Protein AF-A0A376TMV3-F1 (afdb_monomer_lite)

Organism: Escherichia coli (NCBI:txid562)

InterPro domains:
  IPR002300 Aminoacyl-tRNA synthetase, class Ia [PF00133] (2-115)
  IPR014729 Rossmann-like alpha/beta/alpha sandwich fold [G3DSA:3.40.50.620] (1-132)
  IPR050081 Isoleucine--tRNA ligase [PTHR42765] (1-117)

Foldseek 3Di:
DAEDEQDDDVLLVVLCVVPNDDPPRHDPVVSVVVSNVSSVVVLVVVLVVCVVVVDDDDPVDYHYCPDPVNVVVVVVVVVVCVVVVVDDDDDDDFCADPVSRDGDDPVQKDKDWDDDDDDDDDPDDDDDDDDTDIDIDGDD

Radius of gyration: 22.06 Å; chains: 1; bounding box: 43×41×68 Å

Structure (mmCIF, N/CA/C/O backbone):
data_AF-A0A376TMV3-F1
#
_entry.id   AF-A0A376TMV3-F1
#
loop_
_atom_site.group_PDB
_atom_site.id
_atom_site.type_symbol
_atom_site.label_atom_id
_atom_site.label_alt_id
_atom_site.label_comp_id
_atom_site.label_asym_id
_atom_site.label_entity_id
_atom_site.label_seq_id
_atom_site.pdbx_PDB_ins_code
_atom_site.Cartn_x
_atom_site.Cartn_y
_atom_site.Cartn_z
_atom_site.occupancy
_atom_site.B_iso_or_equiv
_atom_site.auth_seq_id
_atom_site.auth_comp_id
_atom_site.auth_asym_id
_atom_site.auth_atom_id
_atom_site.pdbx_PDB_model_num
ATOM 1 N N . MET A 1 1 ? -18.718 -3.222 8.138 1.00 82.56 1 MET A N 1
ATOM 2 C CA . MET A 1 1 ? -17.305 -3.110 8.551 1.00 82.56 1 MET A CA 1
ATOM 3 C C . MET A 1 1 ? -16.620 -2.173 7.567 1.00 82.56 1 MET A C 1
ATOM 5 O O . MET A 1 1 ? -16.531 -2.549 6.404 1.00 82.56 1 MET A O 1
ATOM 9 N N . PRO A 1 2 ? -16.247 -0.947 7.964 1.00 91.44 2 PRO A N 1
ATOM 10 C CA . PRO A 1 2 ? -15.448 -0.060 7.124 1.00 91.44 2 PRO A CA 1
ATOM 11 C C . PRO A 1 2 ? -14.048 -0.654 6.922 1.00 91.44 2 PRO A C 1
ATOM 13 O O . PRO A 1 2 ? -13.558 -1.395 7.779 1.00 91.44 2 PRO A O 1
ATOM 16 N N . GLY A 1 3 ? -13.413 -0.348 5.793 1.00 92.56 3 GLY A N 1
ATOM 17 C CA . GLY A 1 3 ? -12.085 -0.862 5.485 1.00 92.56 3 GLY A CA 1
ATOM 18 C C . GLY A 1 3 ? -11.247 0.113 4.672 1.00 92.56 3 GLY A C 1
ATOM 19 O O . GLY A 1 3 ? -11.794 0.918 3.922 1.00 92.56 3 GLY A O 1
ATOM 20 N N . TRP A 1 4 ? -9.929 0.023 4.832 1.00 92.81 4 TRP A N 1
ATOM 21 C CA . TRP A 1 4 ? -8.962 0.874 4.145 1.00 92.81 4 TRP A CA 1
ATOM 22 C C . TRP A 1 4 ? -7.849 0.060 3.512 1.00 92.81 4 TRP A C 1
ATOM 24 O O . TRP A 1 4 ? -7.358 -0.912 4.095 1.00 92.81 4 TRP A O 1
ATOM 34 N N . ASP A 1 5 ? -7.425 0.528 2.343 1.00 91.81 5 ASP A N 1
ATOM 35 C CA . ASP A 1 5 ? -6.180 0.101 1.734 1.00 91.81 5 ASP A CA 1
ATOM 36 C C . ASP A 1 5 ? -5.035 1.022 2.175 1.00 91.81 5 ASP A C 1
ATOM 38 O O . ASP A 1 5 ? -5.089 2.240 2.012 1.00 91.81 5 ASP A O 1
ATOM 42 N N . CYS A 1 6 ? -4.027 0.430 2.806 1.00 89.94 6 CYS A N 1
ATOM 43 C CA . CYS A 1 6 ? -2.935 1.107 3.495 1.00 89.94 6 CYS A CA 1
ATOM 44 C C . CYS A 1 6 ? -1.562 0.832 2.861 1.00 89.94 6 CYS A C 1
ATOM 46 O O . CYS A 1 6 ? -0.551 1.249 3.425 1.00 89.94 6 CYS A O 1
ATOM 48 N N . HIS A 1 7 ? -1.507 0.119 1.732 1.00 88.94 7 HIS A N 1
ATOM 49 C CA . HIS A 1 7 ? -0.261 -0.215 1.038 1.00 88.94 7 HIS A CA 1
ATOM 50 C C . HIS A 1 7 ? -0.237 0.358 -0.379 1.00 88.94 7 HIS A C 1
ATOM 52 O O . HIS A 1 7 ? -1.237 0.843 -0.900 1.00 88.94 7 HIS A O 1
ATOM 58 N N . GLY A 1 8 ? 0.926 0.261 -1.018 1.00 86.75 8 GLY A N 1
ATOM 59 C CA . GLY A 1 8 ? 1.076 0.518 -2.441 1.00 86.75 8 GLY A CA 1
ATOM 60 C C . GLY A 1 8 ? 1.665 1.880 -2.782 1.00 86.75 8 GLY A C 1
ATOM 61 O O . GLY A 1 8 ? 1.899 2.760 -1.950 1.00 86.75 8 GLY A O 1
ATOM 62 N N . LEU A 1 9 ? 1.895 2.034 -4.080 1.00 84.19 9 LEU A N 1
ATOM 63 C CA . LEU A 1 9 ? 2.669 3.124 -4.648 1.00 84.19 9 LEU A CA 1
ATOM 64 C C . LEU A 1 9 ? 2.094 4.539 -4.407 1.00 84.19 9 LEU A C 1
ATOM 66 O O . LEU A 1 9 ? 2.890 5.473 -4.337 1.00 84.19 9 LEU A O 1
ATOM 70 N N . PRO A 1 10 ? 0.768 4.770 -4.281 1.00 85.88 10 PRO A N 1
ATOM 71 C CA . PRO A 1 10 ? 0.248 6.103 -3.967 1.00 85.88 10 PRO A CA 1
ATOM 72 C C . PRO A 1 10 ? 0.761 6.667 -2.635 1.00 85.88 10 PRO A C 1
ATOM 74 O O . PRO A 1 10 ? 1.149 7.834 -2.580 1.00 85.88 10 PRO A O 1
ATOM 77 N N . ILE A 1 11 ? 0.807 5.843 -1.582 1.00 88.31 11 ILE A N 1
ATOM 78 C CA . ILE A 1 11 ? 1.305 6.257 -0.261 1.00 88.31 11 ILE A CA 1
ATOM 79 C C . ILE A 1 11 ? 2.818 6.451 -0.317 1.00 88.31 11 ILE A C 1
ATOM 81 O O . ILE A 1 11 ? 3.320 7.467 0.161 1.00 88.31 11 ILE A O 1
ATOM 85 N N . GLU A 1 12 ? 3.532 5.523 -0.958 1.00 87.94 12 GLU A N 1
ATOM 86 C CA . GLU A 1 12 ? 4.985 5.614 -1.117 1.00 87.94 12 GLU A CA 1
ATOM 87 C C . GLU A 1 12 ? 5.386 6.923 -1.804 1.00 87.94 12 GLU A C 1
ATOM 89 O O . GLU A 1 12 ? 6.231 7.644 -1.288 1.00 87.94 12 GLU A O 1
ATOM 94 N N . LEU A 1 13 ? 4.714 7.309 -2.894 1.00 86.38 13 LEU A N 1
ATOM 95 C CA . LEU A 1 13 ? 4.995 8.565 -3.595 1.00 86.38 13 LEU A CA 1
ATOM 96 C C . LEU A 1 13 ? 4.715 9.813 -2.747 1.00 86.38 13 LEU A C 1
ATOM 98 O O . LEU A 1 13 ? 5.417 10.812 -2.892 1.00 86.38 13 LEU A O 1
ATOM 102 N N . LYS A 1 14 ? 3.699 9.787 -1.876 1.00 88.75 14 LYS A N 1
ATOM 103 C CA . LYS A 1 14 ? 3.405 10.907 -0.967 1.00 88.75 14 LYS A CA 1
ATOM 104 C C . LYS A 1 14 ? 4.471 11.048 0.111 1.00 88.75 14 LYS A C 1
ATOM 106 O O . LYS A 1 14 ? 4.979 12.146 0.322 1.00 88.75 14 LYS A O 1
ATOM 111 N N . VAL A 1 15 ? 4.878 9.937 0.717 1.00 88.44 15 VAL A N 1
ATOM 112 C CA . VAL A 1 15 ? 5.968 9.926 1.700 1.00 88.44 15 VAL A CA 1
ATOM 113 C C . VAL A 1 15 ? 7.297 10.309 1.043 1.00 88.44 15 VAL A C 1
ATOM 115 O O . VAL A 1 15 ? 8.063 11.073 1.624 1.00 88.44 15 VAL A O 1
ATOM 118 N N . GLU A 1 16 ? 7.558 9.871 -0.191 1.00 87.19 16 GLU A N 1
ATOM 119 C CA . GLU A 1 16 ? 8.730 10.303 -0.963 1.00 87.19 16 GLU A CA 1
ATOM 120 C C . GLU A 1 16 ? 8.725 11.812 -1.254 1.00 87.19 16 GLU A C 1
ATOM 122 O O . GLU A 1 16 ? 9.790 12.426 -1.258 1.00 87.19 16 GLU A O 1
ATOM 127 N N . GLN A 1 17 ? 7.558 12.423 -1.483 1.00 85.62 17 GLN A N 1
ATOM 128 C CA . GLN A 1 17 ? 7.433 13.873 -1.681 1.00 85.62 17 GLN A CA 1
ATOM 129 C C . GLN A 1 17 ? 7.698 14.663 -0.394 1.00 85.62 17 GLN A C 1
ATOM 131 O O . GLN A 1 17 ? 8.326 15.718 -0.450 1.00 85.62 17 GLN A O 1
ATOM 136 N N . GLU A 1 18 ? 7.227 14.167 0.750 1.00 85.31 18 GLU A N 1
ATOM 137 C CA . GLU A 1 18 ? 7.350 14.857 2.040 1.00 85.31 18 GLU A CA 1
ATOM 138 C C . GLU A 1 18 ? 8.727 14.662 2.689 1.00 85.31 18 GLU A C 1
ATOM 140 O O . GLU A 1 18 ? 9.309 15.609 3.218 1.00 85.31 18 GLU A O 1
ATOM 145 N N . TYR A 1 19 ? 9.267 13.444 2.635 1.00 81.44 19 TYR A N 1
ATOM 146 C CA . TYR A 1 19 ? 10.474 13.059 3.369 1.00 81.44 19 TYR A CA 1
ATOM 147 C C . TYR A 1 19 ? 11.669 12.781 2.442 1.00 81.44 19 TYR A C 1
ATOM 149 O O . TYR A 1 19 ? 12.818 13.029 2.814 1.00 81.44 19 TYR A O 1
ATOM 157 N N . GLY A 1 20 ? 11.430 12.346 1.205 1.00 79.75 20 GLY A N 1
ATOM 158 C CA . GLY A 1 20 ? 12.469 11.965 0.243 1.00 79.75 20 GLY A CA 1
ATOM 159 C C . GLY A 1 20 ? 12.555 10.455 0.013 1.00 79.75 20 GLY A C 1
ATOM 160 O O . GLY A 1 20 ? 11.880 9.661 0.669 1.00 79.75 20 GLY A O 1
ATOM 161 N N . LYS A 1 21 ? 13.392 10.049 -0.949 1.00 74.81 21 LYS A N 1
ATOM 162 C CA . LYS A 1 21 ? 13.466 8.654 -1.405 1.00 74.81 21 LYS A CA 1
ATOM 163 C C . LYS A 1 21 ? 14.172 7.727 -0.400 1.00 74.81 21 LYS A C 1
ATOM 165 O O . LYS A 1 21 ? 15.182 8.118 0.201 1.00 74.81 21 LYS A O 1
ATOM 170 N N . PRO A 1 22 ? 13.701 6.472 -0.255 1.00 73.56 22 PRO A N 1
ATOM 171 C CA . PRO A 1 22 ? 14.394 5.459 0.534 1.00 73.56 22 PRO A CA 1
ATOM 172 C C . PRO A 1 22 ? 15.769 5.142 -0.077 1.00 73.56 22 PRO A C 1
ATOM 174 O O . PRO A 1 22 ? 15.902 4.985 -1.293 1.00 73.56 22 PRO A O 1
ATOM 177 N N . GLY A 1 23 ? 16.795 5.047 0.773 1.00 65.69 23 GLY A N 1
ATOM 178 C CA . GLY A 1 23 ? 18.186 4.798 0.372 1.00 65.69 23 GLY A CA 1
ATOM 179 C C . GLY A 1 23 ? 19.058 6.047 0.199 1.00 65.69 23 GLY A C 1
ATOM 180 O O . GLY A 1 23 ? 20.269 5.903 0.078 1.00 65.69 23 GLY A O 1
ATOM 181 N N . GLU A 1 24 ? 18.482 7.253 0.233 1.00 70.62 24 GLU A N 1
ATOM 182 C CA . GLU A 1 24 ? 19.254 8.507 0.275 1.00 70.62 24 GLU A CA 1
ATOM 183 C C . GLU A 1 24 ? 19.296 9.094 1.690 1.00 70.62 24 GLU A C 1
ATOM 185 O O . GLU A 1 24 ? 20.371 9.329 2.236 1.00 70.62 24 GLU A O 1
ATOM 190 N N . LYS A 1 25 ? 18.119 9.311 2.295 1.00 67.88 25 LYS A N 1
ATOM 191 C CA . LYS A 1 25 ? 17.978 9.949 3.619 1.00 67.88 25 LYS A CA 1
ATOM 192 C C . LYS A 1 25 ? 17.454 9.022 4.716 1.00 67.88 25 LYS A C 1
ATOM 194 O O . LYS A 1 25 ? 17.617 9.334 5.888 1.00 67.88 25 LYS A O 1
ATOM 199 N N . PHE A 1 26 ? 16.838 7.903 4.335 1.00 75.06 26 PHE A N 1
ATOM 200 C CA . PHE A 1 26 ? 16.197 6.955 5.249 1.00 75.06 26 PHE A CA 1
ATOM 201 C C . PHE A 1 26 ? 16.551 5.521 4.887 1.00 75.06 26 PHE A C 1
ATOM 203 O O . PHE A 1 26 ? 16.709 5.178 3.708 1.00 75.06 26 PHE A O 1
ATOM 210 N N . THR A 1 27 ? 16.584 4.661 5.899 1.00 85.75 27 THR A N 1
ATOM 211 C CA . THR A 1 27 ? 16.569 3.214 5.703 1.00 85.75 27 THR A CA 1
ATOM 212 C C . THR A 1 27 ? 15.198 2.752 5.200 1.00 85.75 27 THR A C 1
ATOM 214 O O . THR A 1 27 ? 14.170 3.398 5.414 1.00 85.75 27 THR A O 1
ATOM 217 N N . ALA A 1 28 ? 15.151 1.586 4.550 1.00 85.25 28 ALA A N 1
ATOM 218 C CA . ALA A 1 28 ? 13.886 1.007 4.092 1.00 85.25 28 ALA A CA 1
ATOM 219 C C . ALA A 1 28 ? 12.904 0.734 5.252 1.00 85.25 28 ALA A C 1
ATOM 221 O O . ALA A 1 28 ? 11.691 0.820 5.067 1.00 85.25 28 ALA A O 1
ATOM 222 N N . ALA A 1 29 ? 13.412 0.422 6.449 1.00 88.50 29 ALA A N 1
ATOM 223 C CA . ALA A 1 29 ? 12.587 0.195 7.633 1.00 88.50 29 ALA A CA 1
ATOM 224 C C . ALA A 1 29 ? 11.924 1.492 8.120 1.00 88.50 29 ALA A C 1
ATOM 226 O O . ALA A 1 29 ? 10.713 1.514 8.343 1.00 88.50 29 ALA A O 1
ATOM 227 N N . GLU A 1 30 ? 12.691 2.579 8.214 1.00 88.50 30 GLU A N 1
ATOM 228 C CA . GLU A 1 30 ? 12.174 3.899 8.592 1.00 88.50 30 GLU A CA 1
ATOM 229 C C . GLU A 1 30 ? 11.160 4.414 7.570 1.00 88.50 30 GLU A C 1
ATOM 231 O O . GLU A 1 30 ? 10.094 4.894 7.947 1.00 88.50 30 GLU A O 1
ATOM 236 N N . PHE A 1 31 ? 11.435 4.239 6.275 1.00 89.81 31 PHE A N 1
ATOM 237 C CA . PHE A 1 31 ? 10.504 4.618 5.214 1.00 89.81 31 PHE A CA 1
ATOM 238 C C . PHE A 1 31 ? 9.157 3.887 5.337 1.00 89.81 31 PHE A C 1
ATOM 240 O O . PHE A 1 31 ? 8.096 4.506 5.260 1.00 89.81 31 PHE A O 1
ATOM 247 N N . ARG A 1 32 ? 9.177 2.574 5.606 1.00 90.31 32 ARG A N 1
ATOM 248 C CA . ARG A 1 32 ? 7.955 1.782 5.833 1.00 90.31 32 ARG A CA 1
ATOM 249 C C . ARG A 1 32 ? 7.208 2.217 7.093 1.00 90.31 32 ARG A C 1
ATOM 251 O O . ARG A 1 32 ? 5.979 2.226 7.083 1.00 90.31 32 ARG A O 1
ATOM 258 N N . ALA A 1 33 ? 7.923 2.583 8.159 1.00 91.44 33 ALA A N 1
ATOM 259 C CA . ALA A 1 33 ? 7.309 3.130 9.368 1.00 91.44 33 ALA A CA 1
ATOM 260 C C . ALA A 1 33 ? 6.585 4.452 9.066 1.00 91.44 33 ALA A C 1
ATOM 262 O O . ALA A 1 33 ? 5.416 4.599 9.419 1.00 91.44 33 ALA A O 1
ATOM 263 N N . LYS A 1 34 ? 7.216 5.352 8.300 1.00 90.31 34 LYS A N 1
ATOM 264 C CA . LYS A 1 34 ? 6.588 6.598 7.834 1.00 90.31 34 LYS A CA 1
ATOM 265 C C . LYS A 1 34 ? 5.375 6.368 6.940 1.00 90.31 34 LYS A C 1
ATOM 267 O O . LYS A 1 34 ? 4.366 7.041 7.118 1.00 90.31 34 LYS A O 1
ATOM 272 N N . CYS A 1 35 ? 5.411 5.373 6.057 1.00 92.12 35 CYS A N 1
ATOM 273 C CA . CYS A 1 35 ? 4.236 4.989 5.268 1.00 92.12 35 CYS A CA 1
ATOM 274 C C . CYS A 1 35 ? 3.065 4.528 6.150 1.00 92.12 35 CYS A C 1
ATOM 276 O O . CYS A 1 35 ? 1.927 4.925 5.901 1.00 92.12 35 CYS A O 1
ATOM 278 N N . ARG A 1 36 ? 3.328 3.747 7.209 1.00 93.00 36 ARG A N 1
ATOM 279 C CA . ARG A 1 36 ? 2.286 3.328 8.165 1.00 93.00 36 ARG A CA 1
ATOM 280 C C . ARG A 1 36 ? 1.731 4.506 8.971 1.00 93.00 36 ARG A C 1
ATOM 282 O O . ARG A 1 36 ? 0.518 4.592 9.140 1.00 93.00 36 ARG A O 1
ATOM 289 N N . GLU A 1 37 ? 2.587 5.422 9.427 1.00 93.19 37 GLU A N 1
ATOM 290 C CA . GLU A 1 37 ? 2.169 6.656 10.117 1.00 93.19 37 GLU A CA 1
ATOM 291 C C . GLU A 1 37 ? 1.284 7.538 9.219 1.00 93.19 37 GLU A C 1
ATOM 293 O O . GLU A 1 37 ? 0.219 8.005 9.639 1.00 93.19 37 GLU A O 1
ATOM 298 N N . TYR A 1 38 ? 1.687 7.722 7.959 1.00 93.06 38 TYR A N 1
ATOM 299 C CA . TYR A 1 38 ? 0.918 8.476 6.974 1.00 93.06 38 TYR A CA 1
ATOM 300 C C . TYR A 1 38 ? -0.450 7.831 6.725 1.00 93.06 38 TYR A C 1
ATOM 302 O O . TYR A 1 38 ? -1.476 8.506 6.810 1.00 93.06 38 TYR A O 1
ATOM 310 N N . ALA A 1 39 ? -0.485 6.514 6.494 1.00 93.75 39 ALA A N 1
ATOM 311 C CA . ALA A 1 39 ? -1.726 5.771 6.293 1.00 93.75 39 ALA A CA 1
ATOM 312 C C . ALA A 1 39 ? -2.679 5.914 7.491 1.00 93.75 39 ALA A C 1
ATOM 314 O O . ALA A 1 39 ? -3.852 6.223 7.295 1.00 93.75 39 ALA A O 1
ATOM 315 N N . ALA A 1 40 ? -2.182 5.770 8.725 1.00 93.00 40 ALA A N 1
ATOM 316 C CA . ALA A 1 40 ? -2.989 5.937 9.937 1.00 93.00 40 ALA A CA 1
ATOM 317 C C . ALA A 1 40 ? -3.626 7.336 10.025 1.00 93.00 40 ALA A C 1
ATOM 319 O O . ALA A 1 40 ? -4.815 7.464 10.316 1.00 93.00 40 ALA A O 1
ATOM 320 N N . THR A 1 41 ? -2.861 8.376 9.683 1.00 93.75 41 THR A N 1
ATOM 321 C CA . THR A 1 41 ? -3.351 9.762 9.672 1.00 93.75 41 THR A CA 1
ATOM 322 C C . THR A 1 41 ? -4.484 9.955 8.656 1.00 93.75 41 THR A C 1
ATOM 324 O O . THR A 1 41 ? -5.496 10.589 8.962 1.00 93.75 41 THR A O 1
ATOM 327 N N . GLN A 1 42 ? -4.352 9.375 7.457 1.00 93.06 42 GLN A N 1
ATOM 328 C CA . GLN A 1 42 ? -5.384 9.450 6.415 1.00 93.06 42 GLN A CA 1
ATOM 329 C C . GLN A 1 42 ? -6.647 8.664 6.788 1.00 93.06 42 GLN A C 1
ATOM 331 O O . GLN A 1 42 ? -7.758 9.152 6.575 1.00 93.06 42 GLN A O 1
ATOM 336 N N . VAL A 1 43 ? -6.489 7.478 7.386 1.00 93.06 43 VAL A N 1
ATOM 337 C CA . VAL A 1 43 ? -7.604 6.664 7.897 1.00 93.06 43 VAL A CA 1
ATOM 338 C C . VAL A 1 43 ? -8.412 7.457 8.919 1.00 93.06 43 VAL A C 1
ATOM 340 O O . VAL A 1 43 ? -9.637 7.515 8.825 1.00 93.06 43 VAL A O 1
ATOM 343 N N . ASP A 1 44 ? -7.744 8.117 9.865 1.00 92.94 44 ASP A N 1
ATOM 344 C CA . ASP A 1 44 ? -8.409 8.901 10.904 1.00 92.94 44 ASP A CA 1
ATOM 345 C C . ASP A 1 44 ? -9.164 10.111 10.354 1.00 92.94 44 ASP A C 1
ATOM 347 O O . ASP A 1 44 ? -10.269 10.400 10.824 1.00 92.94 44 ASP A O 1
ATOM 351 N N . GLY A 1 45 ? -8.594 10.801 9.362 1.00 93.69 45 GLY A N 1
ATOM 352 C CA . GLY A 1 45 ? -9.264 11.892 8.655 1.00 93.69 45 GLY A CA 1
ATOM 353 C C . GLY A 1 45 ? -10.530 11.408 7.949 1.00 93.69 45 GLY A C 1
ATOM 354 O O . GLY A 1 45 ? -11.632 11.844 8.279 1.00 93.69 45 GLY A O 1
ATOM 355 N N . GLN A 1 46 ? -10.386 10.418 7.065 1.00 92.75 46 GLN A N 1
ATOM 356 C CA . GLN A 1 46 ? -11.507 9.872 6.295 1.00 92.75 46 GLN A CA 1
ATOM 357 C C . GLN A 1 46 ? -12.590 9.270 7.191 1.00 92.75 46 GLN A C 1
ATOM 359 O O . GLN A 1 46 ? -13.778 9.447 6.934 1.00 92.75 46 GLN A O 1
ATOM 364 N N . ARG A 1 47 ? -12.208 8.582 8.273 1.00 92.31 47 ARG A N 1
ATOM 365 C CA . ARG A 1 47 ? -13.152 8.027 9.250 1.00 92.31 47 ARG A CA 1
ATOM 366 C C . ARG A 1 47 ? -14.034 9.114 9.857 1.00 92.31 47 ARG A C 1
ATOM 368 O O . ARG A 1 47 ? -15.245 8.927 9.943 1.00 92.31 47 ARG A O 1
ATOM 375 N N . LYS A 1 48 ? -13.449 10.241 10.278 1.00 93.69 48 LYS A N 1
ATOM 376 C CA . LYS A 1 48 ? -14.210 11.370 10.841 1.00 93.69 48 LYS A CA 1
ATOM 377 C C . LYS A 1 48 ? -15.191 11.938 9.821 1.00 93.69 48 LYS A C 1
ATOM 379 O O . LYS A 1 48 ? -16.341 12.199 10.172 1.00 93.69 48 LYS A O 1
ATOM 384 N N . ASP A 1 49 ? -14.762 12.066 8.571 1.00 94.31 49 ASP A N 1
ATOM 385 C CA . ASP A 1 49 ? -15.605 12.577 7.493 1.00 94.31 49 ASP A CA 1
ATOM 386 C C . ASP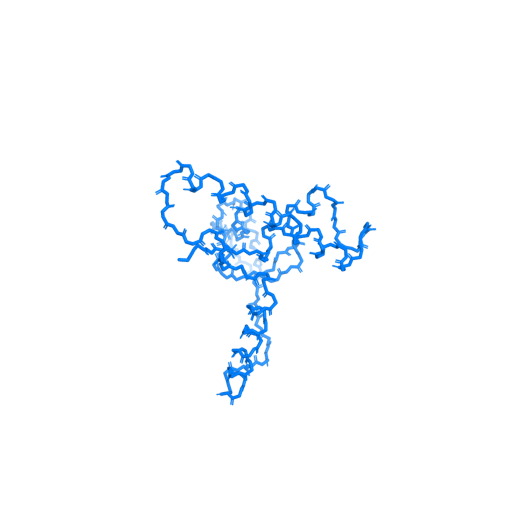 A 1 49 ? -16.755 11.616 7.165 1.00 94.31 49 ASP A C 1
ATOM 388 O O . ASP A 1 49 ? -17.901 12.047 7.051 1.00 94.31 49 ASP A O 1
ATOM 392 N N . PHE A 1 50 ? -16.506 10.306 7.114 1.00 93.44 50 PHE A N 1
ATOM 393 C CA . PHE A 1 50 ? -17.567 9.320 6.899 1.00 93.44 50 PHE A CA 1
ATOM 394 C C . PHE A 1 50 ? -18.584 9.268 8.045 1.00 93.44 50 PHE A C 1
ATOM 396 O O . PHE A 1 50 ? -19.785 9.170 7.786 1.00 93.44 50 PHE A O 1
ATOM 403 N N . ILE A 1 51 ? -18.134 9.385 9.300 1.00 91.94 51 ILE A N 1
ATO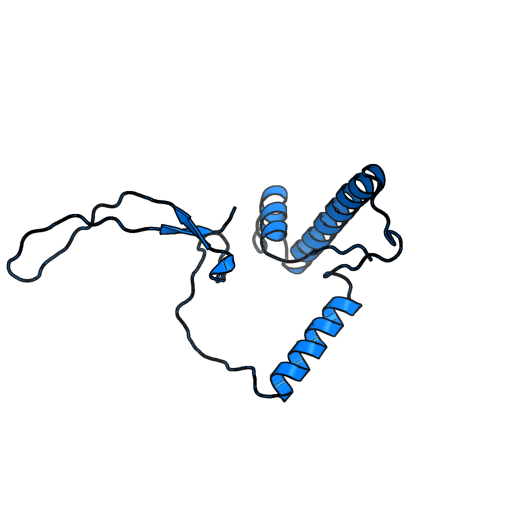M 404 C CA . ILE A 1 51 ? -19.033 9.506 10.458 1.00 91.94 51 ILE A CA 1
ATOM 405 C C . ILE A 1 51 ? -19.883 10.775 10.325 1.00 91.94 51 ILE A C 1
ATOM 407 O O . ILE A 1 51 ? -21.095 10.732 10.528 1.00 91.94 51 ILE A O 1
ATOM 411 N N . ARG A 1 52 ? -19.269 11.897 9.931 1.00 94.69 52 ARG A N 1
ATOM 412 C CA . ARG A 1 52 ? -19.968 13.169 9.704 1.00 94.69 52 ARG A CA 1
ATOM 413 C C . ARG A 1 52 ? -21.008 13.079 8.585 1.00 94.69 52 ARG A C 1
ATOM 415 O O . ARG A 1 52 ? -22.051 13.716 8.687 1.00 94.69 52 ARG A O 1
ATOM 422 N N . LEU A 1 53 ? -20.743 12.294 7.544 1.00 94.81 53 LEU A N 1
ATOM 423 C CA . LEU A 1 53 ? -21.683 12.031 6.449 1.00 94.81 53 LEU A CA 1
ATOM 424 C C . LEU A 1 53 ? -22.832 11.087 6.848 1.00 94.81 53 LEU A C 1
ATOM 426 O O . LEU A 1 53 ? -23.714 10.828 6.033 1.00 94.81 53 LEU A O 1
ATOM 430 N N . GLY A 1 54 ? -22.850 10.584 8.086 1.00 92.94 54 GLY A N 1
ATOM 431 C CA . GLY A 1 54 ? -23.908 9.711 8.593 1.00 92.94 54 GLY A CA 1
ATOM 432 C C . GLY A 1 54 ? -23.774 8.254 8.152 1.00 92.94 54 GLY A C 1
ATOM 433 O O . GLY A 1 54 ? -24.747 7.504 8.225 1.00 92.94 54 GLY A O 1
ATOM 434 N N . VAL A 1 55 ? -22.591 7.827 7.695 1.00 93.44 55 VAL A N 1
ATOM 435 C CA . VAL A 1 55 ? -22.355 6.426 7.332 1.00 93.44 55 VAL A CA 1
ATOM 436 C C . VAL A 1 55 ? -22.374 5.559 8.592 1.00 93.44 55 VAL A C 1
ATOM 438 O O . VAL A 1 55 ? -21.643 5.794 9.557 1.00 93.44 55 VAL A O 1
ATOM 441 N N . LEU A 1 56 ? -23.209 4.522 8.575 1.00 90.88 56 LEU A N 1
ATOM 442 C CA . LEU A 1 56 ? -23.305 3.551 9.660 1.00 90.88 56 LEU A CA 1
ATOM 443 C C . LEU A 1 56 ? -22.292 2.421 9.440 1.00 90.88 56 LEU A C 1
ATOM 445 O O . LEU A 1 56 ? -22.293 1.755 8.404 1.00 90.88 56 LEU A O 1
ATOM 449 N N . GLY A 1 57 ? -21.434 2.181 10.427 1.00 88.31 57 GLY A N 1
ATOM 450 C CA . GLY A 1 57 ? -20.425 1.130 10.376 1.00 88.31 57 GLY A CA 1
ATOM 451 C C . GLY A 1 57 ? -19.750 0.914 11.726 1.00 88.31 57 GLY A C 1
ATOM 452 O O . GLY A 1 57 ? -19.816 1.765 12.609 1.00 88.31 57 GLY A O 1
ATOM 453 N N . ASP A 1 58 ? -19.091 -0.235 11.884 1.00 90.75 58 ASP A N 1
ATOM 454 C CA . ASP A 1 58 ? -18.227 -0.476 13.040 1.00 90.75 58 ASP A CA 1
ATOM 455 C C . ASP A 1 58 ? -16.905 0.287 12.876 1.00 90.75 58 ASP A C 1
ATOM 457 O O . ASP A 1 58 ? -15.939 -0.205 12.296 1.00 90.75 58 ASP A O 1
ATOM 461 N N . TRP A 1 59 ? -16.879 1.518 13.377 1.00 88.38 59 TRP A N 1
ATOM 462 C CA . TRP A 1 59 ? -15.696 2.380 13.364 1.00 88.38 59 TRP A CA 1
ATOM 463 C C . TRP A 1 59 ? -14.642 1.996 14.413 1.00 88.38 59 TRP A C 1
ATOM 465 O O . TRP A 1 59 ? -13.533 2.538 14.379 1.00 88.38 59 TRP A O 1
ATOM 475 N N . SER A 1 60 ? -14.987 1.096 15.342 1.00 87.25 60 SER A N 1
ATOM 476 C CA . SER A 1 60 ? -14.097 0.612 16.402 1.00 87.25 60 SER A CA 1
ATOM 477 C C . SER A 1 60 ? -13.233 -0.565 15.951 1.00 87.25 60 SER A C 1
ATOM 479 O O . SER A 1 60 ? -12.073 -0.645 16.350 1.00 87.25 60 SER A O 1
ATOM 481 N N . HIS A 1 61 ? -13.746 -1.403 15.044 1.00 89.31 61 HIS A N 1
ATOM 482 C CA . HIS A 1 61 ? -13.009 -2.519 14.444 1.00 89.31 61 HIS A CA 1
ATOM 483 C C . HIS A 1 61 ? -12.952 -2.405 12.911 1.00 89.31 61 HIS A C 1
ATOM 485 O O . HIS A 1 61 ? -13.541 -3.221 12.195 1.00 89.31 61 HIS A O 1
ATOM 491 N N . PRO A 1 62 ? -12.250 -1.397 12.366 1.00 90.50 62 PRO A N 1
ATOM 492 C CA . PRO A 1 62 ? -12.083 -1.269 10.928 1.00 90.50 62 PRO A CA 1
ATOM 493 C C . PRO A 1 62 ? -11.151 -2.353 10.371 1.00 90.50 62 PRO A C 1
ATOM 495 O O . PRO A 1 62 ? -10.200 -2.785 11.022 1.00 90.50 62 PRO A O 1
ATOM 498 N N . TYR A 1 63 ? -11.388 -2.761 9.126 1.00 91.62 63 TYR A N 1
ATOM 499 C CA . TYR A 1 63 ? -10.463 -3.621 8.395 1.00 91.62 63 TYR A CA 1
ATOM 500 C C . TYR A 1 63 ? -9.321 -2.788 7.801 1.00 91.62 63 TYR A C 1
ATOM 502 O O . TYR A 1 63 ? -9.556 -1.903 6.982 1.00 91.62 63 TYR A O 1
ATOM 510 N N . LEU A 1 64 ? -8.079 -3.077 8.182 1.00 92.38 64 LEU A N 1
ATOM 511 C CA . LEU A 1 64 ? -6.896 -2.386 7.662 1.00 92.38 64 LEU A CA 1
ATOM 512 C C . LEU A 1 64 ? -5.996 -3.394 6.946 1.00 92.38 64 LEU A C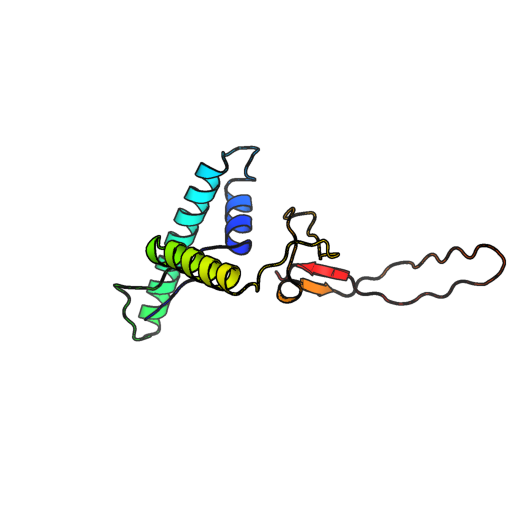 1
ATOM 514 O O . LEU A 1 64 ? -5.641 -4.425 7.527 1.00 92.38 64 LEU A O 1
ATOM 518 N N . THR A 1 65 ? -5.579 -3.102 5.709 1.00 91.69 65 THR A N 1
ATOM 519 C CA . THR A 1 65 ? -4.646 -3.992 4.989 1.00 91.69 65 THR A CA 1
ATOM 520 C C . THR A 1 65 ? -3.259 -4.039 5.633 1.00 91.69 65 THR A C 1
ATOM 522 O O . THR A 1 65 ? -2.533 -5.016 5.458 1.00 91.69 65 THR A O 1
ATOM 525 N N . MET A 1 66 ? -2.914 -3.034 6.445 1.00 91.06 66 MET A N 1
ATOM 526 C CA . MET A 1 66 ? -1.685 -2.995 7.242 1.00 91.06 66 MET A CA 1
ATOM 527 C C . MET A 1 66 ? -1.764 -3.741 8.585 1.00 91.06 66 MET A C 1
ATOM 529 O O . MET A 1 66 ? -0.744 -3.839 9.267 1.00 91.06 66 MET A O 1
ATOM 533 N N . ASP A 1 67 ? -2.934 -4.248 8.991 1.00 92.94 67 ASP A N 1
ATOM 534 C CA . ASP A 1 67 ? -3.047 -5.065 10.205 1.00 92.94 67 ASP A CA 1
ATOM 535 C C . ASP A 1 67 ? -2.265 -6.378 10.036 1.00 92.94 67 ASP A C 1
ATOM 537 O O . ASP A 1 67 ? -2.395 -7.074 9.025 1.00 92.94 67 ASP A O 1
ATOM 541 N N . PHE A 1 68 ? -1.482 -6.755 11.048 1.00 92.75 68 PHE A N 1
ATOM 542 C CA . PHE A 1 68 ? -0.652 -7.959 11.025 1.00 92.75 68 PHE A CA 1
ATOM 543 C C . PHE A 1 68 ? -1.475 -9.228 10.796 1.00 92.75 68 PHE A C 1
ATOM 545 O O . PHE A 1 68 ? -1.004 -10.170 10.153 1.00 92.75 68 PHE A O 1
ATOM 552 N N . LYS A 1 69 ? -2.723 -9.269 11.283 1.00 93.06 69 LYS A N 1
ATOM 553 C CA . LYS A 1 69 ? -3.626 -10.395 11.021 1.00 93.06 69 LYS A CA 1
ATOM 554 C C . LYS A 1 69 ? -3.974 -10.491 9.536 1.00 93.06 69 LYS A C 1
ATOM 556 O O . LYS A 1 69 ? -3.970 -11.594 8.984 1.00 93.06 69 LYS A O 1
ATOM 561 N N . THR A 1 70 ? -4.250 -9.357 8.898 1.00 91.56 70 THR A N 1
ATOM 562 C CA . THR A 1 70 ? -4.526 -9.268 7.461 1.00 91.56 70 THR A CA 1
ATOM 563 C C . THR A 1 70 ? -3.299 -9.658 6.643 1.00 91.56 70 THR A C 1
ATOM 565 O O . THR A 1 70 ? -3.400 -10.541 5.793 1.00 91.56 70 THR A O 1
ATOM 568 N N . GLU A 1 71 ? -2.126 -9.104 6.957 1.00 92.69 71 GLU A N 1
ATOM 569 C CA . GLU A 1 71 ? -0.857 -9.442 6.295 1.00 92.69 71 GLU A CA 1
ATOM 570 C C . GLU A 1 71 ? -0.550 -10.947 6.407 1.00 92.69 71 GLU A C 1
ATOM 572 O O . GLU A 1 71 ? -0.252 -11.608 5.409 1.00 92.69 71 GLU A O 1
ATOM 577 N N . ALA A 1 72 ? -0.725 -11.535 7.594 1.00 94.12 72 ALA A N 1
ATOM 578 C CA . ALA A 1 72 ? -0.553 -12.971 7.795 1.00 94.12 72 ALA A CA 1
ATOM 579 C C . ALA A 1 72 ? -1.546 -13.801 6.964 1.00 94.12 72 ALA A C 1
ATOM 581 O O . ALA A 1 72 ? -1.189 -14.852 6.429 1.00 94.12 72 ALA A O 1
ATOM 582 N N . ASN A 1 73 ? -2.793 -13.346 6.831 1.00 94.31 73 ASN A N 1
ATOM 583 C CA . ASN A 1 73 ? -3.793 -14.019 6.004 1.00 94.31 73 ASN A CA 1
ATOM 584 C C . ASN A 1 73 ? -3.470 -13.936 4.508 1.00 94.31 73 ASN A C 1
ATOM 586 O O . ASN A 1 73 ? -3.661 -14.935 3.815 1.00 94.31 73 ASN A O 1
ATOM 590 N N . ILE A 1 74 ? -2.928 -12.813 4.026 1.00 93.12 74 ILE A N 1
ATOM 591 C CA . ILE A 1 74 ? -2.452 -12.666 2.641 1.00 93.12 74 ILE A CA 1
ATOM 592 C C . ILE A 1 74 ? -1.367 -13.709 2.348 1.00 93.12 74 ILE A C 1
ATOM 594 O O . ILE A 1 74 ? -1.458 -14.435 1.359 1.00 93.12 74 ILE A O 1
ATOM 598 N N . ILE A 1 75 ? -0.392 -13.867 3.248 1.00 94.00 75 ILE A N 1
ATOM 599 C CA . ILE A 1 75 ? 0.668 -14.874 3.099 1.00 94.00 75 ILE A CA 1
ATOM 600 C C . ILE A 1 75 ? 0.108 -16.302 3.135 1.00 94.00 75 ILE A C 1
ATOM 602 O O . ILE A 1 75 ? 0.497 -17.136 2.318 1.00 94.00 75 ILE A O 1
ATOM 606 N N . ARG A 1 76 ? -0.846 -16.604 4.026 1.00 95.81 76 ARG A N 1
ATOM 607 C CA . ARG A 1 76 ? -1.512 -17.921 4.055 1.00 95.81 76 ARG A CA 1
ATOM 608 C C . ARG A 1 76 ? -2.274 -18.209 2.762 1.00 95.81 76 ARG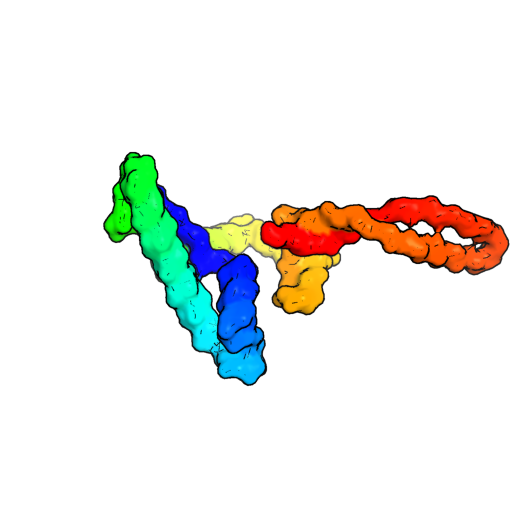 A C 1
ATOM 610 O O . ARG A 1 76 ? -2.241 -19.339 2.280 1.00 95.81 76 ARG A O 1
ATOM 617 N N . ALA A 1 77 ? -2.962 -17.213 2.206 1.00 94.50 77 ALA A N 1
ATOM 618 C CA . ALA A 1 77 ? -3.669 -17.343 0.936 1.00 94.50 77 ALA A CA 1
ATOM 619 C C . ALA A 1 77 ? -2.688 -17.601 -0.217 1.00 94.50 77 ALA A C 1
ATOM 621 O O . ALA A 1 77 ? -2.893 -18.537 -0.987 1.00 94.50 77 ALA A O 1
ATOM 622 N N . LEU A 1 78 ? -1.578 -16.857 -0.270 1.00 93.50 78 LEU A N 1
ATOM 623 C CA . LEU A 1 78 ? -0.499 -17.095 -1.229 1.00 93.50 78 LEU A CA 1
ATOM 624 C C . LEU A 1 78 ? 0.070 -18.516 -1.101 1.00 93.50 78 LEU A C 1
ATOM 626 O O . LEU A 1 78 ? 0.240 -19.200 -2.106 1.00 93.50 78 LEU A O 1
ATOM 630 N N . GLY A 1 79 ? 0.285 -19.004 0.124 1.00 94.31 79 GLY A N 1
ATOM 631 C CA . GLY A 1 79 ? 0.740 -20.374 0.373 1.00 94.31 79 GLY A CA 1
ATOM 632 C C . GLY A 1 79 ? -0.196 -21.440 -0.208 1.00 94.31 79 GLY A C 1
ATOM 633 O O . GLY A 1 79 ? 0.275 -22.412 -0.793 1.00 94.31 79 GLY A O 1
ATOM 634 N N . LYS A 1 80 ? -1.518 -21.238 -0.131 1.00 95.50 80 LYS A N 1
ATOM 635 C CA . LYS A 1 80 ? -2.503 -22.139 -0.761 1.00 95.50 80 LYS A CA 1
ATOM 636 C C . LYS A 1 80 ? -2.433 -22.101 -2.289 1.00 95.50 80 LYS A C 1
ATOM 638 O O . LYS A 1 80 ? -2.496 -23.146 -2.922 1.00 95.50 80 LYS A O 1
ATOM 643 N N . ILE A 1 81 ? -2.269 -20.916 -2.881 1.00 94.00 81 ILE A N 1
ATOM 644 C CA . ILE A 1 81 ? -2.125 -20.744 -4.339 1.00 94.00 81 ILE A CA 1
ATOM 645 C C . ILE A 1 81 ? -0.883 -21.489 -4.845 1.00 94.00 81 ILE A C 1
ATOM 647 O O . ILE A 1 81 ? -0.942 -22.175 -5.866 1.00 94.00 81 ILE A O 1
ATOM 651 N N . ILE A 1 82 ? 0.220 -21.398 -4.100 1.00 93.44 82 ILE A N 1
ATOM 652 C CA . ILE A 1 82 ? 1.458 -22.132 -4.383 1.00 93.44 82 ILE A CA 1
ATOM 653 C C . ILE A 1 82 ? 1.235 -23.639 -4.242 1.00 93.44 82 ILE A C 1
ATOM 655 O O . ILE A 1 82 ? 1.604 -24.386 -5.144 1.00 93.44 82 ILE A O 1
ATOM 659 N N . GLY A 1 83 ? 0.597 -24.083 -3.153 1.00 92.75 83 GLY A N 1
ATOM 660 C CA . GLY A 1 83 ? 0.280 -25.496 -2.921 1.00 92.75 83 GLY A CA 1
ATOM 661 C C . GLY A 1 83 ? -0.595 -26.116 -4.015 1.00 92.75 83 GLY A C 1
ATOM 662 O O . GLY A 1 83 ? -0.448 -27.294 -4.320 1.00 92.75 83 GLY A O 1
ATOM 663 N N . ASN A 1 84 ? -1.437 -25.309 -4.661 1.00 94.12 84 ASN A N 1
ATOM 664 C CA . ASN A 1 84 ? -2.278 -25.722 -5.785 1.00 94.12 84 ASN A CA 1
ATOM 665 C C . ASN A 1 84 ? -1.564 -25.655 -7.154 1.00 94.12 84 ASN A C 1
ATOM 667 O O . ASN A 1 84 ? -2.185 -25.924 -8.178 1.00 94.12 84 ASN A O 1
ATOM 671 N N . GLY A 1 85 ? -0.282 -25.275 -7.206 1.00 93.12 85 GLY A N 1
ATOM 672 C CA . GLY A 1 85 ? 0.496 -25.219 -8.449 1.00 93.12 85 GLY A CA 1
ATOM 673 C C . GLY A 1 85 ? 0.188 -24.021 -9.355 1.00 93.12 85 GLY A C 1
ATOM 674 O O . GLY A 1 85 ? 0.560 -24.025 -10.525 1.00 93.12 85 GLY A O 1
ATOM 675 N N . HIS A 1 86 ? -0.471 -22.978 -8.843 1.00 92.62 86 HIS A N 1
ATOM 676 C CA . HIS A 1 86 ? -0.852 -21.796 -9.629 1.00 92.62 86 HIS A CA 1
ATOM 677 C C . HIS A 1 86 ? 0.211 -20.682 -9.654 1.00 92.62 86 HIS A C 1
ATOM 679 O O . HIS A 1 86 ? -0.032 -19.621 -10.227 1.00 92.62 86 HIS A O 1
ATOM 685 N N . LEU A 1 87 ? 1.387 -20.893 -9.049 1.00 90.50 87 LEU A N 1
ATOM 686 C CA . LEU A 1 87 ? 2.504 -19.946 -9.102 1.00 90.50 87 LEU A CA 1
ATOM 687 C C . LEU A 1 87 ? 3.598 -20.457 -10.043 1.00 90.50 87 LEU A C 1
ATOM 689 O O . LEU A 1 87 ? 4.172 -21.519 -9.819 1.00 90.50 87 LEU A O 1
ATOM 693 N N . HIS A 1 88 ? 3.937 -19.659 -11.055 1.00 90.38 88 HIS A N 1
ATOM 694 C CA . HIS A 1 88 ? 5.020 -19.951 -11.990 1.00 90.38 88 HIS A CA 1
ATOM 695 C C . HIS A 1 88 ? 6.006 -18.781 -12.065 1.00 90.38 88 HIS A C 1
ATOM 697 O O . HIS A 1 88 ? 5.605 -17.619 -12.139 1.00 90.38 88 HIS A O 1
ATOM 703 N N . LYS A 1 89 ? 7.306 -19.087 -12.088 1.00 89.38 89 LYS A N 1
ATOM 704 C CA . LYS A 1 89 ? 8.375 -18.102 -12.283 1.00 89.38 89 LYS A CA 1
AT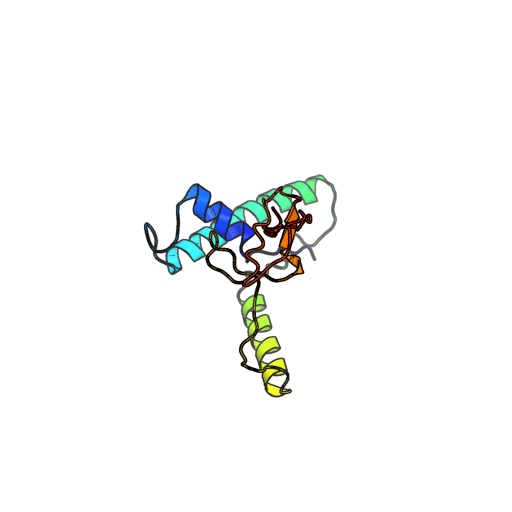OM 705 C C . LYS A 1 89 ? 8.797 -18.095 -13.751 1.00 89.38 89 LYS A C 1
ATOM 707 O O . LYS A 1 89 ? 9.263 -19.105 -14.260 1.00 89.38 89 LYS A O 1
ATOM 712 N N . GLY A 1 90 ? 8.682 -16.951 -14.417 1.00 90.25 90 GLY A N 1
ATOM 713 C CA . GLY A 1 90 ? 9.097 -16.779 -15.811 1.00 90.25 90 GLY A CA 1
ATOM 714 C C . GLY A 1 90 ? 9.536 -15.349 -16.112 1.00 90.25 90 GLY A C 1
ATOM 715 O O . GLY A 1 90 ? 9.579 -14.508 -15.217 1.00 90.25 90 GLY A O 1
ATOM 716 N N . ALA A 1 91 ? 9.851 -15.079 -17.378 1.00 89.56 91 ALA A N 1
ATOM 717 C CA . ALA A 1 91 ? 10.161 -13.743 -17.873 1.00 89.56 91 ALA A CA 1
ATOM 718 C C . ALA A 1 91 ? 9.070 -13.299 -18.853 1.00 89.56 91 ALA A C 1
ATOM 720 O O . ALA A 1 91 ? 8.731 -14.021 -19.788 1.00 89.56 91 ALA A O 1
ATOM 721 N N . LYS A 1 92 ? 8.520 -12.107 -18.633 1.00 86.75 92 LYS A N 1
ATOM 722 C CA . LYS A 1 92 ? 7.525 -11.477 -19.502 1.00 86.75 92 LYS A CA 1
ATOM 723 C C . LYS A 1 92 ? 7.903 -10.001 -19.644 1.00 86.75 92 LYS A C 1
ATOM 725 O O . LYS A 1 92 ? 8.271 -9.402 -18.634 1.00 86.75 92 LYS A O 1
ATOM 730 N N . PRO A 1 93 ? 7.833 -9.401 -20.844 1.00 88.31 93 PRO A N 1
ATOM 731 C CA . PRO A 1 93 ? 7.912 -7.952 -20.976 1.00 88.31 93 PRO A CA 1
ATOM 732 C C . PRO A 1 93 ? 6.822 -7.291 -20.122 1.00 88.31 93 PRO A C 1
ATOM 734 O O . PRO A 1 93 ? 5.656 -7.682 -20.194 1.00 88.31 93 PRO A O 1
ATOM 737 N N . VAL A 1 94 ? 7.208 -6.319 -19.298 1.00 86.12 94 VAL A N 1
ATOM 738 C CA . VAL A 1 94 ? 6.310 -5.592 -18.388 1.00 86.12 94 VAL A CA 1
ATOM 739 C C . VAL A 1 94 ? 6.390 -4.095 -18.651 1.00 86.12 94 VAL A C 1
ATOM 741 O O . VAL A 1 94 ? 7.419 -3.591 -19.106 1.00 86.12 94 VAL A O 1
ATOM 744 N N . HIS A 1 95 ? 5.316 -3.372 -18.335 1.00 84.31 95 HIS A N 1
ATOM 745 C CA . HIS A 1 95 ? 5.369 -1.917 -18.271 1.00 84.31 95 HIS A CA 1
ATOM 746 C C . HIS A 1 95 ? 6.289 -1.512 -17.120 1.00 84.31 95 HIS A C 1
ATOM 748 O O . HIS A 1 95 ? 6.087 -1.934 -15.985 1.00 84.31 95 HIS A O 1
ATOM 754 N N . TRP A 1 96 ? 7.321 -0.721 -17.411 1.00 86.50 96 TRP A N 1
ATOM 755 C CA . TRP A 1 96 ? 8.309 -0.298 -16.423 1.00 86.50 96 TRP A CA 1
ATOM 756 C C . TRP A 1 96 ? 8.237 1.209 -16.209 1.00 86.50 96 TRP A C 1
ATOM 758 O O . TRP A 1 96 ? 8.410 1.988 -17.148 1.00 86.50 96 TRP A O 1
ATOM 768 N N . CYS A 1 97 ? 8.008 1.626 -14.966 1.00 82.38 97 CYS A N 1
ATOM 769 C CA . CYS A 1 97 ? 8.070 3.030 -14.594 1.00 82.38 97 CYS A CA 1
ATOM 770 C C . CYS A 1 97 ? 9.497 3.396 -14.177 1.00 82.38 97 CYS A C 1
ATOM 772 O O . CYS A 1 97 ? 10.001 2.901 -13.170 1.00 82.38 97 CYS A O 1
ATOM 774 N N . VAL A 1 98 ? 10.139 4.298 -14.926 1.00 83.31 98 VAL A N 1
ATOM 775 C CA . VAL A 1 98 ? 11.501 4.772 -14.620 1.00 83.31 98 VAL A CA 1
ATOM 776 C C . VAL A 1 98 ? 11.528 5.612 -13.338 1.00 83.31 98 VAL A C 1
ATOM 778 O O . VAL A 1 98 ? 12.479 5.516 -12.567 1.00 83.31 98 VAL A O 1
ATOM 781 N N . ASP A 1 99 ? 10.461 6.370 -13.070 1.00 76.75 99 ASP A N 1
ATOM 782 C CA . ASP A 1 99 ? 10.376 7.262 -11.909 1.00 76.75 99 ASP A CA 1
ATOM 783 C C . ASP A 1 99 ? 10.199 6.483 -10.597 1.00 76.75 99 ASP A C 1
ATOM 785 O O . ASP A 1 99 ? 10.903 6.738 -9.616 1.00 76.75 99 ASP A O 1
ATOM 789 N N . CYS A 1 100 ? 9.292 5.499 -10.605 1.00 74.19 100 CYS A N 1
ATOM 790 C CA . CYS A 1 100 ? 8.977 4.646 -9.456 1.00 74.19 100 CYS A CA 1
ATOM 791 C C . CYS A 1 100 ? 9.909 3.431 -9.329 1.00 74.19 100 CYS A C 1
ATOM 793 O O . CYS A 1 100 ? 9.880 2.751 -8.310 1.00 74.19 100 CYS A O 1
ATOM 795 N N . ARG A 1 101 ? 10.719 3.137 -10.358 1.00 79.12 101 ARG A N 1
ATOM 796 C CA . ARG A 1 101 ? 11.613 1.965 -10.436 1.00 79.12 101 ARG A CA 1
ATOM 797 C C . ARG A 1 101 ? 10.894 0.642 -10.137 1.00 79.12 101 ARG A C 1
ATOM 799 O O . ARG A 1 101 ? 11.429 -0.221 -9.445 1.00 79.12 101 ARG A O 1
ATOM 806 N N . SER A 1 102 ? 9.681 0.502 -10.666 1.00 82.94 102 SER A N 1
ATOM 807 C CA . SER A 1 102 ? 8.835 -0.674 -10.468 1.00 82.94 102 SER A CA 1
ATOM 808 C C . SER A 1 102 ? 8.104 -1.059 -11.752 1.00 82.94 102 SER A C 1
ATOM 810 O O . SER A 1 102 ? 7.857 -0.220 -12.629 1.00 82.94 102 SER A O 1
ATOM 812 N N . ALA A 1 103 ? 7.756 -2.342 -11.847 1.00 84.12 103 ALA A N 1
ATOM 813 C CA . ALA A 1 103 ? 6.850 -2.844 -12.866 1.00 84.12 103 ALA A CA 1
ATOM 814 C C . ALA A 1 103 ? 5.413 -2.416 -12.529 1.00 84.12 103 ALA A C 1
ATOM 816 O O . ALA A 1 103 ? 5.012 -2.475 -11.369 1.00 84.12 103 ALA A O 1
ATOM 817 N N . LEU A 1 104 ? 4.659 -1.997 -13.543 1.00 82.06 104 LEU A N 1
ATOM 818 C CA . LEU A 1 104 ? 3.262 -1.586 -13.422 1.00 82.06 104 LEU A CA 1
ATOM 819 C C . LEU A 1 104 ? 2.341 -2.644 -14.027 1.00 82.06 104 LEU A C 1
ATOM 821 O O . LEU A 1 104 ? 2.643 -3.221 -15.080 1.00 82.06 104 LEU A O 1
ATOM 825 N N . ALA A 1 105 ? 1.200 -2.869 -13.382 1.00 77.56 105 ALA A N 1
ATOM 826 C CA . ALA A 1 105 ? 0.114 -3.629 -13.982 1.00 77.56 105 ALA A CA 1
ATOM 827 C C . ALA A 1 105 ? -0.569 -2.802 -15.0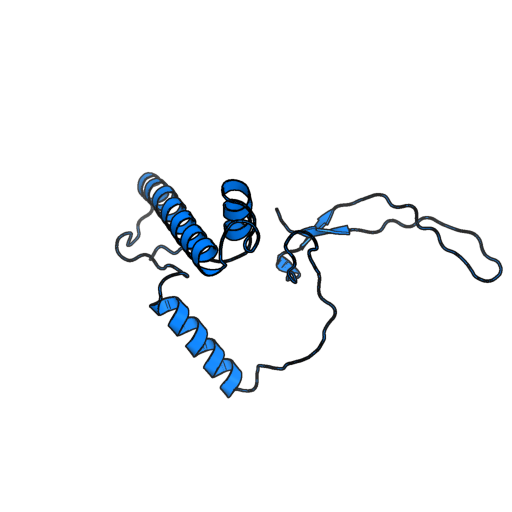85 1.00 77.56 105 ALA A C 1
ATOM 829 O O . ALA A 1 105 ? -0.565 -1.575 -15.050 1.00 77.56 105 ALA A O 1
ATOM 830 N N . GLU A 1 106 ? -1.197 -3.465 -16.058 1.00 71.69 106 GLU A N 1
ATOM 831 C CA . GLU A 1 106 ? -1.948 -2.779 -17.125 1.00 71.69 106 GLU A CA 1
ATOM 832 C C . GLU A 1 106 ? -3.058 -1.877 -16.560 1.00 71.69 106 GLU A C 1
ATOM 834 O O . GLU A 1 106 ? -3.270 -0.776 -17.051 1.00 71.69 106 GLU A O 1
ATOM 839 N N . ALA A 1 107 ? -3.689 -2.296 -15.460 1.00 73.75 107 ALA A N 1
ATOM 840 C CA . ALA A 1 107 ? -4.690 -1.501 -14.751 1.00 73.75 107 ALA A CA 1
ATOM 841 C C . ALA A 1 107 ? -4.129 -0.223 -14.093 1.00 73.75 107 ALA A C 1
ATOM 843 O O . ALA A 1 107 ? -4.900 0.646 -13.714 1.00 73.75 107 ALA A O 1
ATOM 844 N N . GLU A 1 108 ? -2.808 -0.098 -13.943 1.00 71.31 108 GLU A N 1
ATOM 845 C CA . GLU A 1 108 ? -2.144 1.077 -13.358 1.00 71.31 108 GLU A CA 1
ATOM 846 C C . GLU A 1 108 ? -1.618 2.043 -14.436 1.00 71.31 108 GLU A C 1
ATOM 848 O O . GLU A 1 108 ? -0.968 3.050 -14.126 1.00 71.31 108 GLU A O 1
ATOM 853 N N . VAL A 1 109 ? -1.859 1.724 -15.711 1.00 77.44 109 VAL A N 1
ATOM 854 C CA . VAL A 1 109 ? -1.394 2.473 -16.875 1.00 77.44 109 VAL A CA 1
ATOM 855 C C . VAL A 1 109 ? -2.529 3.306 -17.473 1.00 77.44 109 VAL A C 1
ATOM 857 O O . VAL A 1 109 ? -3.564 2.795 -17.880 1.00 77.44 109 VAL A O 1
ATOM 860 N N . GLU A 1 110 ? -2.275 4.601 -17.628 1.00 76.81 110 GLU A N 1
ATOM 861 C CA . GLU A 1 110 ? -3.081 5.539 -18.403 1.00 76.81 110 GLU A CA 1
ATOM 862 C C . GLU A 1 110 ? -2.392 5.924 -19.713 1.00 76.81 110 GLU A C 1
ATOM 864 O O . GLU A 1 110 ? -1.172 6.098 -19.788 1.00 76.81 110 GLU A O 1
ATOM 869 N N . TYR A 1 111 ? -3.187 6.119 -20.761 1.00 77.31 111 TYR A N 1
ATOM 870 C CA . TYR A 1 111 ? -2.689 6.517 -22.073 1.00 77.31 111 TYR A CA 1
ATOM 871 C C . TYR A 1 111 ? -2.888 8.008 -22.300 1.00 77.31 111 TYR A C 1
ATOM 873 O O . TYR A 1 111 ? -3.981 8.535 -22.111 1.00 77.31 111 TYR A O 1
ATOM 881 N N . TYR A 1 112 ? -1.831 8.663 -22.770 1.00 79.88 112 TYR A N 1
ATOM 882 C CA . TYR A 1 112 ? -1.870 10.061 -23.179 1.00 79.88 112 TYR A CA 1
ATOM 883 C C . TYR A 1 112 ? -1.406 10.173 -24.628 1.00 79.88 112 TYR A C 1
ATOM 885 O O . TYR A 1 112 ? -0.377 9.597 -25.011 1.00 79.88 112 TYR A O 1
ATOM 893 N N . ASP A 1 113 ? -2.153 10.936 -25.423 1.00 79.81 113 ASP A N 1
ATOM 894 C CA . ASP A 1 113 ? -1.758 11.251 -26.790 1.00 79.81 113 ASP A CA 1
ATOM 895 C C . ASP A 1 113 ? -0.569 12.202 -26.765 1.00 79.81 113 ASP A C 1
ATOM 897 O O . ASP A 1 113 ? -0.523 13.190 -26.023 1.00 79.81 113 ASP A O 1
ATOM 901 N N . LYS A 1 114 ? 0.449 11.867 -27.549 1.00 76.00 114 LYS A N 1
ATOM 902 C CA . LYS A 1 114 ? 1.671 12.650 -27.604 1.00 76.00 114 LYS A CA 1
ATOM 903 C C . LYS A 1 114 ? 2.264 12.531 -28.998 1.00 76.00 114 LYS A C 1
ATOM 905 O O . LYS A 1 114 ? 2.444 11.435 -29.520 1.00 76.00 114 LYS A O 1
ATOM 910 N N . ASN A 1 115 ? 2.537 13.683 -29.601 1.00 76.81 115 ASN A N 1
ATOM 911 C CA . ASN A 1 115 ? 3.042 13.760 -30.965 1.00 76.81 115 ASN A CA 1
ATOM 912 C C . ASN A 1 115 ? 4.526 13.392 -30.992 1.00 76.81 115 ASN A C 1
ATOM 914 O O . ASN A 1 115 ? 5.336 14.000 -30.289 1.00 76.81 115 ASN A O 1
ATOM 918 N N . PHE A 1 116 ? 4.878 12.419 -31.829 1.00 72.31 116 PHE A N 1
ATOM 919 C CA . PHE A 1 116 ? 6.258 12.021 -32.083 1.00 72.31 116 PHE A CA 1
ATOM 920 C C . PHE A 1 116 ? 6.536 12.004 -33.575 1.00 72.31 116 PHE A C 1
ATOM 922 O O . PHE A 1 116 ? 5.697 11.603 -34.379 1.00 72.31 116 PHE A O 1
ATOM 929 N N . SER A 1 117 ? 7.746 12.405 -33.944 1.00 74.25 117 SER A N 1
ATOM 930 C CA . SER A 1 117 ? 8.256 12.217 -35.292 1.00 74.25 117 SER A CA 1
ATOM 931 C C . SER A 1 117 ? 8.695 10.762 -35.464 1.00 74.25 117 SER A C 1
ATOM 933 O O . SER A 1 117 ? 9.661 10.299 -34.859 1.00 74.25 117 SER A O 1
ATOM 935 N N . VAL A 1 118 ? 7.981 10.017 -36.307 1.00 67.94 118 VAL A N 1
ATOM 936 C CA . VAL A 1 118 ? 8.367 8.649 -36.666 1.00 67.94 118 VAL A CA 1
ATOM 937 C C . VAL A 1 118 ? 9.402 8.720 -37.786 1.00 67.94 118 VAL A C 1
ATOM 939 O O . VAL A 1 118 ? 9.071 8.906 -38.956 1.00 67.94 118 VAL A O 1
ATOM 942 N N . HIS A 1 119 ? 10.681 8.575 -37.439 1.00 66.31 119 HIS A N 1
ATOM 943 C CA . HIS A 1 119 ? 11.744 8.457 -38.433 1.00 66.31 119 HIS A CA 1
ATOM 944 C C . HIS A 1 119 ? 11.897 6.995 -38.865 1.00 66.31 119 HIS A C 1
ATOM 946 O O . HIS A 1 119 ? 12.567 6.195 -38.210 1.00 66.31 119 HIS A O 1
ATOM 952 N N . ARG A 1 120 ? 11.275 6.634 -39.990 1.00 58.25 120 ARG A N 1
ATOM 953 C CA . ARG A 1 120 ? 11.464 5.321 -40.614 1.00 58.25 120 ARG A CA 1
ATOM 954 C C . ARG A 1 120 ? 12.731 5.342 -41.467 1.00 58.25 120 ARG A C 1
ATOM 956 O O . ARG A 1 120 ? 12.748 5.931 -42.545 1.00 58.25 120 ARG A O 1
ATOM 963 N N . ARG A 1 121 ? 13.786 4.672 -41.002 1.00 55.84 121 ARG A N 1
ATOM 964 C CA . ARG A 1 121 ? 15.002 4.455 -41.792 1.00 55.84 121 ARG A CA 1
ATOM 965 C C . ARG A 1 121 ? 14.848 3.166 -42.607 1.00 55.84 121 ARG A C 1
ATOM 967 O O . ARG A 1 121 ? 15.027 2.073 -42.080 1.00 55.84 121 ARG A O 1
ATOM 974 N N . CYS A 1 122 ? 14.481 3.299 -43.880 1.00 52.41 122 CYS A N 1
ATOM 975 C CA . CYS A 1 122 ? 14.459 2.184 -44.828 1.00 52.41 122 CYS A CA 1
ATOM 976 C C . CYS A 1 122 ? 15.889 1.903 -45.304 1.00 52.41 122 CYS A C 1
ATOM 978 O O . CYS A 1 122 ? 16.505 2.757 -45.943 1.00 52.41 122 CYS A O 1
ATOM 980 N N . PHE A 1 123 ? 16.420 0.713 -45.020 1.00 62.69 123 PHE A N 1
ATOM 981 C CA . PHE A 1 123 ? 17.600 0.234 -45.732 1.00 62.69 123 PHE A CA 1
ATOM 982 C C . PHE A 1 123 ? 17.154 -0.204 -47.135 1.00 62.69 123 PHE A C 1
ATOM 984 O O . PHE A 1 123 ? 16.395 -1.154 -47.289 1.00 62.69 123 PHE A O 1
ATOM 991 N N . SER A 1 124 ? 17.598 0.572 -48.130 1.00 57.53 124 SER A N 1
ATOM 992 C CA . SER A 1 124 ? 17.241 0.570 -49.561 1.00 57.53 124 SER A CA 1
ATOM 993 C C . SER A 1 124 ? 15.797 0.983 -49.924 1.00 57.53 124 SER A C 1
ATOM 995 O O . SER A 1 124 ? 14.860 0.201 -49.863 1.00 57.53 124 SER A O 1
ATOM 997 N N . GLY A 1 125 ? 15.654 2.250 -50.351 1.00 55.12 125 GLY A N 1
ATOM 998 C CA . GLY A 1 125 ? 14.637 2.737 -51.299 1.00 55.12 125 GLY A CA 1
ATOM 999 C C . GLY A 1 125 ? 13.157 2.708 -50.886 1.00 55.12 125 GLY A C 1
ATOM 1000 O O . GLY A 1 125 ? 12.409 1.865 -51.363 1.00 55.12 125 GLY A O 1
ATOM 1001 N N . GLY A 1 126 ? 12.674 3.694 -50.117 1.00 49.44 126 GLY A N 1
ATOM 1002 C CA . GLY A 1 126 ? 11.223 3.912 -49.964 1.00 49.44 126 GLY A CA 1
ATOM 1003 C C . GLY A 1 126 ? 10.838 4.995 -48.949 1.00 49.44 126 GLY A C 1
ATOM 1004 O O . GLY A 1 126 ? 11.333 4.982 -47.826 1.00 49.44 126 GLY A O 1
ATOM 1005 N N . ARG A 1 127 ? 9.976 5.936 -49.369 1.00 50.47 127 ARG A N 1
ATOM 1006 C CA . ARG A 1 127 ? 9.609 7.207 -48.698 1.00 50.47 127 ARG A CA 1
ATOM 1007 C C . ARG A 1 127 ? 8.882 7.030 -47.353 1.00 50.47 127 ARG A C 1
ATOM 1009 O O . ARG A 1 127 ? 8.153 6.066 -47.146 1.00 50.47 127 ARG A O 1
ATOM 1016 N N . SER A 1 128 ? 9.064 8.014 -46.470 1.00 52.72 128 SER A N 1
ATOM 1017 C CA . SER A 1 128 ? 8.509 8.120 -45.113 1.00 52.72 128 SER A CA 1
ATOM 1018 C C . SER A 1 128 ? 7.067 8.647 -45.076 1.00 52.72 128 SER A C 1
ATOM 1020 O O . SER A 1 128 ? 6.767 9.641 -45.734 1.00 52.72 128 SER A O 1
ATOM 1022 N N . GLY A 1 129 ? 6.223 8.052 -44.228 1.00 49.34 129 GLY A N 1
ATOM 1023 C CA . GLY A 1 129 ? 4.933 8.598 -43.787 1.00 49.34 129 GLY A CA 1
ATOM 1024 C C . GLY A 1 129 ? 4.841 8.595 -42.254 1.00 49.34 129 GLY A C 1
ATOM 1025 O O . GLY A 1 129 ? 5.387 7.693 -41.616 1.00 49.34 129 GLY A O 1
ATOM 1026 N N . CYS A 1 130 ? 4.198 9.618 -41.679 1.00 40.59 130 CYS A N 1
ATOM 1027 C CA . CYS A 1 130 ? 3.935 9.746 -40.240 1.00 40.59 130 CYS A CA 1
ATOM 1028 C C . CYS A 1 130 ? 2.722 8.902 -39.826 1.00 40.59 130 CYS A C 1
ATOM 1030 O O . CYS A 1 130 ? 1.696 8.929 -40.499 1.00 40.59 130 CYS A O 1
ATOM 1032 N N . THR A 1 131 ? 2.815 8.221 -38.686 1.00 51.84 131 THR A N 1
ATOM 1033 C CA . THR A 1 131 ? 1.685 7.564 -38.008 1.00 51.84 131 THR A CA 1
ATOM 1034 C C . THR A 1 131 ? 1.670 7.963 -36.537 1.00 51.84 131 THR A C 1
ATOM 1036 O O . THR A 1 131 ? 2.730 8.032 -35.917 1.00 51.84 131 THR A O 1
ATOM 1039 N N . GLU A 1 132 ? 0.479 8.213 -35.992 1.00 39.53 132 GLU A N 1
ATOM 1040 C CA . GLU A 1 132 ? 0.243 8.499 -34.571 1.00 39.53 132 GLU A CA 1
ATOM 1041 C C . GLU A 1 132 ? 0.479 7.253 -33.703 1.00 39.53 132 GLU A C 1
ATOM 1043 O O . GLU A 1 132 ? 0.149 6.131 -34.090 1.00 39.53 132 GLU A O 1
ATOM 1048 N N . SER A 1 133 ? 1.045 7.442 -32.509 1.00 48.03 133 SER A N 1
ATOM 1049 C CA . SER A 1 133 ? 1.271 6.365 -31.537 1.00 48.03 133 SER A CA 1
ATOM 1050 C C . SER A 1 133 ? 1.099 6.879 -30.107 1.00 48.03 133 SER A C 1
ATOM 1052 O O . SER A 1 133 ? 1.558 7.972 -29.783 1.00 48.03 133 SER A O 1
ATOM 1054 N N . LYS A 1 134 ? 0.447 6.081 -29.251 1.00 39.81 134 LYS A N 1
ATOM 1055 C CA . LYS A 1 134 ? 0.104 6.434 -27.863 1.00 39.81 134 LYS A CA 1
ATOM 1056 C C . LYS A 1 134 ? 1.245 6.123 -26.895 1.00 39.81 134 LYS A C 1
ATOM 1058 O O . LYS A 1 134 ? 1.903 5.093 -27.033 1.00 39.81 134 LYS A O 1
ATOM 1063 N N . ILE A 1 135 ? 1.443 6.970 -25.880 1.00 52.66 135 ILE A N 1
ATOM 1064 C CA . ILE A 1 135 ? 2.349 6.680 -24.759 1.00 52.66 135 ILE A CA 1
ATOM 1065 C C . ILE A 1 135 ? 1.560 6.251 -23.530 1.00 52.66 135 ILE A C 1
ATOM 1067 O O . ILE A 1 135 ? 0.602 6.902 -23.124 1.00 52.66 135 ILE A O 1
ATOM 1071 N N . CYS A 1 136 ? 2.031 5.168 -22.920 1.00 43.78 136 CYS A N 1
ATOM 1072 C CA . CYS A 1 136 ? 1.609 4.688 -21.613 1.00 43.78 136 CYS A CA 1
ATOM 1073 C C . CYS A 1 136 ? 2.354 5.478 -20.518 1.00 43.78 136 CYS A C 1
ATOM 1075 O O . CYS A 1 136 ? 3.583 5.584 -20.522 1.00 43.78 136 CYS A O 1
ATOM 1077 N N . ARG A 1 137 ? 1.602 6.069 -19.593 1.00 51.78 137 ARG A N 1
ATOM 1078 C CA . ARG A 1 137 ? 2.066 6.671 -18.339 1.00 51.78 137 ARG A CA 1
ATOM 1079 C C . ARG A 1 137 ? 1.314 6.031 -17.179 1.00 51.78 137 ARG A C 1
ATOM 1081 O O . ARG A 1 137 ? 0.350 5.314 -17.382 1.00 51.78 137 ARG A O 1
ATOM 1088 N N . LYS A 1 138 ? 1.773 6.260 -15.954 1.00 47.59 138 LYS A N 1
ATOM 1089 C CA . LYS A 1 138 ? 1.075 5.786 -14.759 1.00 47.59 138 LYS A CA 1
ATOM 1090 C C . LYS A 1 138 ? -0.208 6.601 -14.529 1.00 47.59 138 LYS A C 1
ATOM 1092 O O . LYS A 1 138 ? -0.159 7.821 -14.695 1.00 47.59 138 LYS A O 1
ATOM 1097 N N . GLN A 1 139 ? -1.286 5.937 -14.113 1.00 50.16 139 GLN A N 1
ATOM 1098 C CA . GLN A 1 139 ? -2.503 6.576 -13.606 1.00 50.16 139 GLN A CA 1
ATOM 1099 C C . GLN A 1 139 ? -2.166 7.489 -12.415 1.00 50.16 139 GLN A C 1
ATOM 1101 O O . GLN A 1 139 ? -1.468 7.057 -11.489 1.00 50.16 139 GLN A O 1
ATOM 1106 N N . ARG A 1 140 ? -2.557 8.768 -12.495 1.00 47.59 140 ARG A N 1
ATOM 1107 C CA . ARG A 1 140 ? -2.277 9.787 -11.465 1.00 47.59 140 ARG A CA 1
ATOM 1108 C C . ARG A 1 140 ? -3.295 9.784 -10.338 1.00 47.59 140 ARG A C 1
ATOM 1110 O O . ARG A 1 140 ? -4.498 9.671 -10.637 1.00 47.59 140 ARG A O 1
#

Sequence (140 aa):
MPGWDCHGLPIELKVEQEYGKPGEKFTAAEFRAKCREYAATQVDGQRKDFIRLGVLGDWSHPYLTMDFKTEANIIRALGKIIGNGHLHKGAKPVHWCVDCRSALAEAEVEYYDKNFSVHRRCFSGGRSGCTESKICRKQR

Secondary structure (DSSP, 8-state):
--EE---SHHHHHHHHHHT--BTTTB-HHHHHHHHHHHHHHHHHHHHHHHHHTT--S-SSS-EETTSHHHHHHHHHHHHHHHHTT---------EEETTTTEEE-GGGEEEEE---------SSS--------EEEEE--

pLDDT: mean 81.5, std 14.99, range [39.53, 95.81]